Protein AF-A0A7X7V4F7-F1 (afdb_monomer)

Mean predicted aligned error: 5.92 Å

Secondary structure (DSSP, 8-state):
-------EEEEEEE-SSEEEEEEEETTT--EEEEEEEE--TTSTTTHHHHHHHHHHHHHHHTT--GGGEEEEEEEESHHHHHHHHT----EEEEEEE-SHHHHHHHHHHT-PPPEEEETTTTEEE-EEEEEEEGGG-SHHHHHHHHHHHHHHT-SEEEEEETT--

Sequence (165 aa):
MEEQKRLVRMGIDVGGTYTKCVAMDNTTHEIIGKNEVKTTHDAEEGVALGVVQSFENCMKENHIAPEDVVFVAHSTTQATNAFIEGDVARVGIIGVAGGGIEGMLAKKQLKLDDVILDPKEDRRIRIFNEFVHKKNLNDSTIDAVIGSLQNQGAQVIVASMAFGV

Structure (mmCIF, N/CA/C/O backbone):
data_AF-A0A7X7V4F7-F1
#
_entry.id   AF-A0A7X7V4F7-F1
#
loop_
_atom_site.group_PDB
_atom_site.id
_atom_site.type_symbol
_atom_site.label_atom_id
_atom_site.label_alt_id
_atom_site.label_com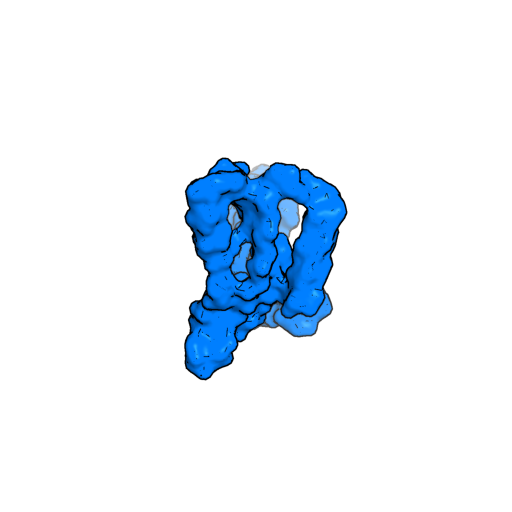p_id
_atom_site.label_asym_id
_atom_site.label_entity_id
_atom_site.label_seq_id
_atom_site.pdbx_PDB_ins_code
_atom_site.Cartn_x
_atom_site.Cartn_y
_atom_site.Cartn_z
_atom_site.occupancy
_atom_site.B_iso_or_equiv
_atom_site.auth_seq_id
_atom_site.auth_comp_id
_atom_site.auth_asym_id
_atom_site.auth_atom_id
_atom_site.pdbx_PDB_model_num
ATOM 1 N N . MET A 1 1 ? -39.848 -1.883 26.260 1.00 45.19 1 MET A N 1
ATOM 2 C CA . MET A 1 1 ? -39.227 -0.882 25.372 1.00 45.19 1 MET A CA 1
ATOM 3 C C . MET A 1 1 ? -38.275 -1.653 24.488 1.00 45.19 1 MET A C 1
ATOM 5 O O . MET A 1 1 ? -37.462 -2.375 25.046 1.00 45.19 1 MET A O 1
ATOM 9 N N . GLU A 1 2 ? -38.440 -1.605 23.166 1.00 51.03 2 GLU A N 1
ATOM 10 C CA . GLU A 1 2 ? -37.410 -2.121 22.258 1.00 51.03 2 GLU A CA 1
ATOM 11 C C . GLU A 1 2 ? -36.147 -1.298 22.485 1.00 51.03 2 GLU A C 1
ATOM 13 O O . GLU A 1 2 ? -36.173 -0.069 22.399 1.00 51.03 2 GLU A O 1
ATOM 18 N N . GLU A 1 3 ? -35.070 -1.973 22.862 1.00 58.44 3 GLU A N 1
ATOM 19 C CA . GLU A 1 3 ? -33.749 -1.374 22.915 1.00 58.44 3 GLU A CA 1
ATOM 20 C C . GLU A 1 3 ? -33.397 -1.002 21.472 1.00 58.44 3 GLU A C 1
ATOM 22 O O . GLU A 1 3 ? -33.310 -1.864 20.597 1.00 58.44 3 GLU A O 1
ATOM 27 N N . GLN A 1 4 ? -33.340 0.299 21.179 1.00 65.56 4 GLN A N 1
ATOM 28 C CA . GLN A 1 4 ? -32.997 0.768 19.843 1.00 65.56 4 GLN A CA 1
ATOM 29 C C . GLN A 1 4 ? -31.613 0.216 19.507 1.00 65.56 4 GLN A C 1
ATOM 31 O O . GLN A 1 4 ? -30.646 0.517 20.207 1.00 65.56 4 GLN A O 1
ATOM 36 N N . LYS A 1 5 ? -31.531 -0.612 18.459 1.00 75.00 5 LYS A N 1
ATOM 37 C CA . LYS A 1 5 ? -30.278 -1.250 18.060 1.00 75.00 5 LYS A CA 1
ATOM 38 C C . LYS A 1 5 ? -29.225 -0.174 17.795 1.00 75.00 5 LYS A C 1
ATOM 40 O O . LYS A 1 5 ? -29.384 0.663 16.903 1.00 75.00 5 LYS A O 1
ATOM 45 N N . ARG A 1 6 ? -28.173 -0.176 18.610 1.00 85.12 6 ARG A N 1
ATOM 46 C CA . ARG A 1 6 ? -27.124 0.837 18.584 1.00 85.12 6 ARG A CA 1
ATOM 47 C C . ARG A 1 6 ? -26.170 0.540 17.437 1.00 85.12 6 ARG A C 1
ATOM 49 O O . ARG A 1 6 ? -25.397 -0.399 17.514 1.00 85.12 6 ARG A O 1
ATOM 56 N N . LEU A 1 7 ? -26.196 1.350 16.383 1.00 97.25 7 LEU A N 1
ATOM 57 C CA . LEU A 1 7 ? -25.256 1.197 15.272 1.00 97.25 7 LEU A CA 1
ATOM 58 C C . LEU A 1 7 ? -23.895 1.809 15.623 1.00 97.25 7 LEU A C 1
ATOM 60 O O . LEU A 1 7 ? -23.821 2.901 16.192 1.00 97.25 7 LEU A O 1
ATOM 64 N N . VAL A 1 8 ? -22.819 1.134 15.228 1.00 98.12 8 VAL A N 1
ATOM 65 C CA . VAL A 1 8 ? -21.442 1.474 15.593 1.00 98.12 8 VAL A CA 1
ATOM 66 C C . VAL A 1 8 ? -20.569 1.613 14.349 1.00 98.12 8 VAL A C 1
ATOM 68 O O . VAL A 1 8 ? -20.637 0.819 13.410 1.00 98.12 8 VAL A O 1
ATOM 71 N N . ARG A 1 9 ? -19.717 2.638 14.345 1.00 98.38 9 ARG A N 1
ATOM 72 C CA . ARG A 1 9 ? -18.621 2.811 13.388 1.00 98.38 9 ARG A CA 1
ATOM 73 C C . ARG A 1 9 ? -17.310 2.492 14.081 1.00 98.38 9 ARG A C 1
ATOM 75 O O . ARG A 1 9 ? -17.071 2.990 15.178 1.00 98.38 9 ARG A O 1
ATOM 82 N N . MET A 1 10 ? -16.446 1.720 13.441 1.00 98.31 10 MET A N 1
ATOM 83 C CA . MET A 1 10 ? -15.149 1.361 14.004 1.00 98.31 10 MET A CA 1
ATOM 84 C C . MET A 1 10 ? -14.021 1.926 13.147 1.00 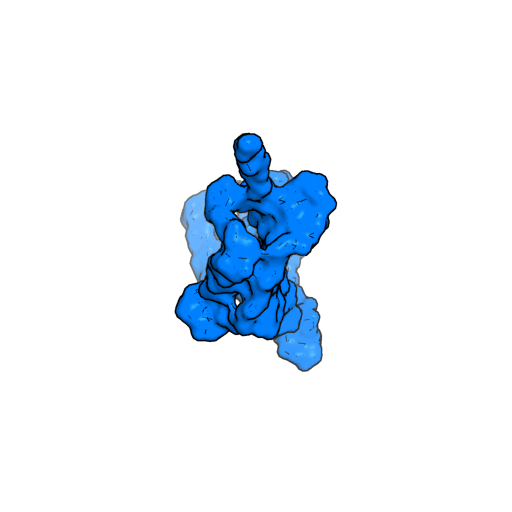98.31 10 MET A C 1
ATOM 86 O O . MET A 1 10 ? -14.004 1.764 11.932 1.00 98.31 10 MET A O 1
ATOM 90 N N . GLY A 1 11 ? -13.095 2.636 13.779 1.00 98.31 11 GLY A N 1
ATOM 91 C CA . GLY A 1 11 ? -11.852 3.098 13.174 1.00 98.31 11 GLY A CA 1
ATOM 92 C C . GLY A 1 11 ? -10.697 2.230 13.649 1.00 98.31 11 GLY A C 1
ATOM 93 O O . GLY A 1 11 ? -10.603 1.944 14.840 1.00 98.31 11 GLY A O 1
ATOM 94 N N . ILE A 1 12 ? -9.823 1.822 12.738 1.00 98.19 12 ILE A N 1
ATOM 95 C CA . ILE A 1 12 ? -8.607 1.069 13.033 1.00 98.19 12 ILE A CA 1
ATOM 96 C C . ILE A 1 12 ? -7.422 1.856 12.493 1.00 98.19 12 ILE A C 1
ATOM 98 O O . ILE A 1 12 ? -7.446 2.260 11.335 1.00 98.19 12 ILE A O 1
ATOM 102 N N . ASP A 1 13 ? -6.397 2.046 13.316 1.00 97.62 13 ASP A N 1
ATOM 103 C CA . ASP A 1 13 ? -5.160 2.724 12.940 1.00 97.62 13 ASP A CA 1
ATOM 104 C C . ASP A 1 13 ? -3.944 1.850 13.248 1.00 97.62 13 ASP A C 1
ATOM 106 O O . ASP A 1 13 ? -3.618 1.593 14.412 1.00 97.62 13 ASP A O 1
ATOM 110 N N . VAL A 1 14 ? -3.271 1.392 12.195 1.00 97.00 14 VAL A N 1
ATOM 111 C CA . VAL A 1 14 ? -2.044 0.597 12.280 1.00 97.00 14 VAL A CA 1
ATOM 112 C C . VAL A 1 14 ? -0.840 1.532 12.237 1.00 97.00 14 VAL A C 1
ATOM 114 O O . VAL A 1 14 ? -0.433 1.992 11.167 1.00 97.00 14 VAL A O 1
ATOM 117 N N . GLY A 1 15 ? -0.244 1.780 13.402 1.00 92.75 15 GLY A N 1
ATOM 118 C CA . GLY A 1 15 ? 1.018 2.507 13.522 1.00 92.75 15 GLY A CA 1
ATOM 119 C C . GLY A 1 15 ? 2.236 1.586 13.626 1.00 92.75 15 GLY A C 1
ATOM 120 O O . GLY A 1 15 ? 2.125 0.361 13.625 1.00 92.75 15 GLY A O 1
ATOM 121 N N . GLY A 1 16 ? 3.419 2.182 13.801 1.00 89.38 16 GLY A N 1
ATOM 122 C CA . GLY A 1 16 ? 4.670 1.433 13.979 1.00 89.38 16 GLY A CA 1
ATOM 123 C C . GLY A 1 16 ? 4.731 0.611 15.274 1.00 89.38 16 GLY A C 1
ATOM 124 O O . GLY A 1 16 ? 5.233 -0.503 15.262 1.00 89.38 16 GLY A O 1
ATOM 125 N N . THR A 1 17 ? 4.206 1.117 16.392 1.00 92.38 17 THR A N 1
ATOM 126 C CA . THR A 1 17 ? 4.294 0.413 17.691 1.00 92.38 17 THR A CA 1
ATOM 127 C C . THR A 1 17 ? 2.996 -0.270 18.099 1.00 92.38 17 THR A C 1
ATOM 129 O O . THR A 1 17 ? 3.027 -1.354 18.681 1.00 92.38 17 THR A O 1
ATOM 132 N N . TYR A 1 18 ? 1.866 0.385 17.839 1.00 96.62 18 TYR A N 1
ATOM 133 C CA . TYR A 1 18 ? 0.552 -0.073 18.271 1.00 96.62 18 TYR A CA 1
ATOM 134 C C . TYR A 1 18 ? -0.458 0.027 17.140 1.00 96.62 18 TYR A C 1
ATOM 136 O O . TYR A 1 18 ? -0.506 1.040 16.434 1.00 96.62 18 TYR A O 1
ATOM 144 N N . THR A 1 19 ? -1.302 -0.994 17.057 1.00 97.75 19 THR A N 1
ATOM 145 C CA . THR A 1 19 ? -2.532 -0.995 16.275 1.00 97.75 19 THR A CA 1
ATOM 146 C C . THR A 1 19 ? -3.685 -0.676 17.208 1.00 97.75 19 THR A C 1
ATOM 148 O O . THR A 1 19 ? -3.845 -1.318 18.247 1.00 97.75 19 THR A O 1
ATOM 151 N N . LYS A 1 20 ? -4.451 0.357 16.872 1.00 98.19 20 LYS A N 1
ATOM 152 C CA . LYS A 1 20 ? -5.524 0.884 17.715 1.00 98.19 20 LYS A CA 1
ATOM 153 C C . LYS A 1 20 ? -6.857 0.658 17.040 1.00 98.19 20 LYS A C 1
ATOM 155 O O . LYS A 1 20 ? -6.962 0.828 15.831 1.00 98.19 20 LYS A O 1
ATOM 160 N N . CYS A 1 21 ? -7.876 0.373 17.834 1.00 98.50 21 CYS A N 1
ATOM 161 C CA . CYS A 1 21 ? -9.258 0.356 17.401 1.00 98.50 21 CYS A CA 1
ATOM 162 C C . CYS A 1 21 ? -10.081 1.321 18.259 1.00 98.50 21 CYS A C 1
ATOM 164 O O . CYS A 1 21 ? -9.922 1.376 19.477 1.00 98.50 21 CYS A O 1
ATOM 166 N N . VAL A 1 22 ? -10.962 2.090 17.626 1.00 98.44 22 VAL A N 1
ATOM 167 C CA . VAL A 1 22 ? -11.887 3.018 18.280 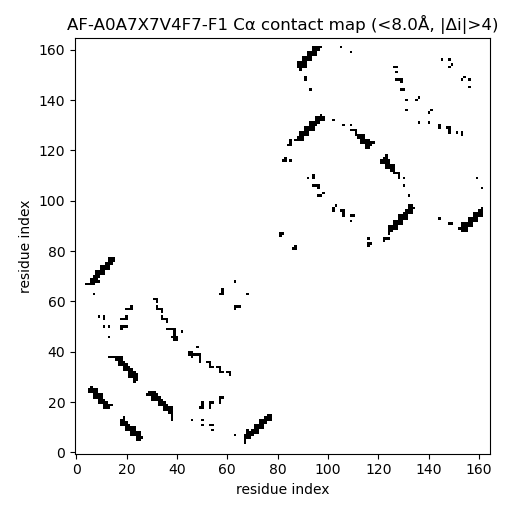1.00 98.44 22 VAL A CA 1
ATOM 168 C C . VAL A 1 22 ? -13.291 2.740 17.763 1.00 98.44 22 VAL A C 1
ATOM 170 O O . VAL A 1 22 ? -13.530 2.805 16.561 1.00 98.44 22 VAL A O 1
ATOM 173 N N . ALA A 1 23 ? -14.222 2.459 18.668 1.00 98.31 23 ALA A N 1
ATOM 174 C CA . ALA A 1 23 ? -15.640 2.336 18.370 1.00 98.31 23 ALA A CA 1
ATOM 175 C C . ALA A 1 23 ? -16.355 3.655 18.673 1.00 98.31 23 ALA A C 1
ATOM 177 O O . ALA A 1 23 ? -16.145 4.267 19.724 1.00 98.31 23 ALA A O 1
ATOM 178 N N . MET A 1 24 ? -17.215 4.082 17.757 1.00 98.12 24 MET A N 1
ATOM 179 C CA . MET A 1 24 ? -17.960 5.329 17.833 1.00 98.12 24 MET A CA 1
ATOM 180 C C . MET A 1 24 ? -19.440 5.069 17.559 1.00 98.12 24 MET A C 1
ATOM 182 O O . MET A 1 24 ? -19.787 4.351 16.619 1.00 98.12 24 MET A O 1
ATOM 186 N N . ASP A 1 25 ? -20.313 5.673 18.357 1.00 97.31 25 ASP A N 1
ATOM 187 C CA . ASP A 1 25 ? -21.752 5.652 18.112 1.00 97.31 25 ASP A CA 1
ATOM 188 C C . ASP A 1 25 ? -22.068 6.308 16.760 1.00 97.31 25 ASP A C 1
ATOM 190 O O . ASP A 1 25 ? -21.592 7.407 16.453 1.00 97.31 25 ASP A O 1
ATOM 194 N N . ASN A 1 26 ? -22.863 5.642 15.925 1.00 96.69 26 ASN A N 1
ATOM 195 C CA . ASN A 1 26 ? -23.182 6.157 14.597 1.00 96.69 26 ASN A CA 1
ATOM 196 C C . ASN A 1 26 ? -24.044 7.432 14.635 1.00 96.69 26 ASN A C 1
ATOM 198 O O . ASN A 1 26 ? -23.955 8.230 13.703 1.00 96.69 26 ASN A O 1
ATOM 202 N N . THR A 1 27 ? -24.869 7.608 15.669 1.00 95.31 27 THR A N 1
ATOM 203 C CA . THR A 1 27 ? -25.825 8.716 15.791 1.00 95.31 27 THR A CA 1
ATOM 204 C C . THR A 1 27 ? -25.241 9.874 16.589 1.00 95.31 27 THR A C 1
ATOM 206 O O . THR A 1 27 ? -25.345 11.019 16.159 1.00 95.31 27 THR A O 1
ATOM 209 N N . THR A 1 28 ? -24.637 9.599 17.749 1.00 95.94 28 THR A N 1
ATOM 210 C CA . THR A 1 28 ? -24.128 10.660 18.638 1.00 95.94 28 THR A CA 1
ATOM 211 C C . THR A 1 28 ? -22.693 11.071 18.324 1.00 95.94 28 THR A C 1
ATOM 213 O O . THR A 1 28 ? -22.262 12.137 18.755 1.00 95.94 28 THR A O 1
ATOM 216 N N . HIS A 1 29 ? -21.952 10.244 17.577 1.00 95.38 29 HIS A N 1
ATOM 217 C CA . HIS A 1 29 ? -20.514 10.397 17.329 1.00 95.38 29 HIS A CA 1
ATOM 218 C C . HIS A 1 29 ? -19.645 10.365 18.597 1.00 95.38 29 HIS A C 1
ATOM 220 O O . HIS A 1 29 ? -18.471 10.738 18.564 1.00 95.38 29 HIS A O 1
ATOM 226 N N . GLU A 1 30 ? -20.187 9.886 19.716 1.00 97.62 30 GLU A N 1
ATOM 227 C CA . GLU A 1 30 ? -19.407 9.665 20.928 1.00 97.62 30 GLU A CA 1
ATOM 228 C C . GLU A 1 30 ? -18.517 8.431 20.776 1.00 97.62 30 GLU A C 1
ATOM 230 O O . GLU A 1 30 ? -18.907 7.432 20.168 1.00 97.62 30 GLU A O 1
ATOM 235 N N . ILE A 1 31 ? -17.317 8.485 21.354 1.00 97.94 31 ILE A N 1
ATOM 236 C CA . ILE A 1 31 ? -16.442 7.316 21.444 1.00 97.94 31 ILE A CA 1
ATOM 237 C C . ILE A 1 31 ? -16.956 6.412 22.560 1.00 97.94 31 ILE A C 1
ATOM 239 O O . ILE A 1 31 ? -17.059 6.834 23.709 1.00 97.94 31 ILE A O 1
ATOM 243 N N . ILE A 1 32 ? -17.234 5.161 22.212 1.00 97.38 32 ILE A N 1
ATOM 244 C CA . ILE A 1 32 ? -17.910 4.189 23.083 1.00 97.38 32 ILE A CA 1
ATOM 245 C C . ILE A 1 32 ? -17.040 2.979 23.398 1.00 97.38 32 ILE A C 1
ATOM 247 O O . ILE A 1 32 ? -17.407 2.161 24.232 1.00 97.38 32 ILE A O 1
ATOM 251 N N . GLY A 1 33 ? -15.893 2.870 22.731 1.00 97.44 33 GLY A N 1
ATOM 252 C CA . GLY A 1 33 ? -14.924 1.819 22.966 1.00 97.44 33 GLY A CA 1
ATOM 253 C C . GLY A 1 33 ? -13.577 2.170 22.368 1.00 97.44 33 GLY A C 1
ATOM 254 O O . GLY A 1 33 ? -13.483 2.899 21.376 1.00 97.44 33 GLY A O 1
ATOM 255 N N . LYS A 1 34 ? -12.521 1.673 22.999 1.00 98.06 34 LYS A N 1
ATOM 256 C CA . LYS A 1 34 ? -11.152 1.753 22.500 1.00 98.06 34 LYS A CA 1
ATOM 257 C C . LYS A 1 34 ? -10.439 0.467 22.861 1.00 98.06 34 LYS A C 1
ATOM 259 O O . LYS A 1 34 ? -10.667 -0.073 23.937 1.00 98.06 34 LYS A O 1
ATOM 264 N N . ASN A 1 35 ? -9.539 0.040 21.997 1.00 98.50 35 ASN A N 1
ATOM 265 C CA . ASN A 1 35 ? -8.581 -1.003 22.304 1.00 98.50 35 ASN A CA 1
ATOM 266 C C . ASN A 1 35 ? -7.265 -0.706 21.584 1.00 98.50 35 ASN A C 1
ATOM 268 O O . ASN A 1 35 ? -7.247 -0.028 20.553 1.00 98.50 35 ASN A O 1
ATOM 272 N N . GLU A 1 36 ? -6.163 -1.211 22.119 1.00 98.00 36 GLU A N 1
ATOM 273 C CA . GLU A 1 36 ? -4.882 -1.198 21.432 1.00 98.00 36 GLU A CA 1
ATOM 274 C C . GLU A 1 36 ? -4.107 -2.483 21.695 1.00 98.00 36 GLU A C 1
ATOM 276 O O . GLU A 1 36 ? -4.136 -3.049 22.788 1.00 98.00 36 GLU A O 1
ATOM 281 N N . VAL A 1 37 ? -3.375 -2.919 20.677 1.00 98.06 37 VAL A N 1
ATOM 282 C CA . VAL A 1 37 ? -2.454 -4.053 20.741 1.00 98.06 37 VAL A CA 1
ATOM 283 C C . VAL A 1 37 ? -1.121 -3.645 20.129 1.00 98.06 37 VAL A C 1
ATOM 285 O O . VAL A 1 37 ? -1.041 -2.681 19.361 1.00 98.06 37 VAL A O 1
ATOM 288 N N . LYS A 1 38 ? -0.045 -4.359 20.464 1.00 97.62 38 LYS A N 1
ATOM 289 C CA . LYS A 1 38 ? 1.247 -4.170 19.790 1.00 97.62 38 LYS A CA 1
ATOM 290 C C . LYS A 1 38 ? 1.096 -4.466 18.298 1.00 97.62 38 LYS A C 1
ATOM 292 O O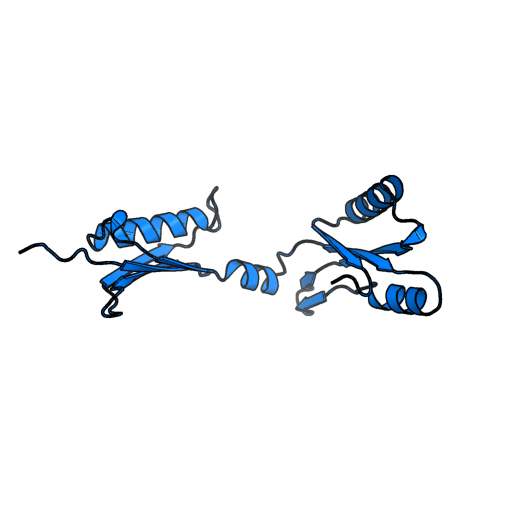 . LYS A 1 38 ? 0.442 -5.439 17.936 1.00 97.62 38 LYS A O 1
ATOM 297 N N . THR A 1 39 ? 1.693 -3.641 17.439 1.00 95.81 39 THR A N 1
ATOM 298 C CA . THR A 1 39 ? 1.697 -3.910 15.995 1.00 95.81 39 THR A CA 1
ATOM 299 C C . THR A 1 39 ? 2.497 -5.179 15.712 1.00 95.81 39 THR A C 1
ATOM 301 O O . THR A 1 39 ? 3.611 -5.341 16.205 1.00 95.81 39 THR A O 1
ATOM 304 N N . THR A 1 40 ? 1.924 -6.073 14.914 1.00 95.75 40 THR A N 1
ATOM 305 C CA . THR A 1 40 ? 2.406 -7.441 14.698 1.00 95.75 40 THR A CA 1
ATOM 306 C C . THR A 1 40 ? 3.252 -7.563 13.428 1.00 95.75 40 THR A C 1
ATOM 308 O O . THR A 1 40 ? 2.971 -8.407 12.586 1.00 95.75 40 THR A O 1
ATOM 311 N N . HIS A 1 41 ? 4.268 -6.708 13.250 1.00 89.31 41 HIS A N 1
ATOM 312 C CA . HIS A 1 41 ? 5.092 -6.704 12.021 1.00 89.31 41 HIS A CA 1
ATOM 313 C C . HIS A 1 41 ? 5.731 -8.064 11.724 1.00 89.31 41 HIS A C 1
ATOM 315 O O . HIS A 1 41 ? 5.765 -8.475 10.571 1.00 89.31 41 HIS A O 1
ATOM 321 N N . ASP A 1 42 ? 6.168 -8.769 12.769 1.00 90.56 42 ASP A N 1
ATOM 322 C CA . ASP A 1 42 ? 6.907 -10.033 12.658 1.00 90.56 42 ASP A CA 1
ATOM 323 C C . ASP A 1 42 ? 6.013 -11.284 12.748 1.00 90.56 42 ASP A C 1
ATOM 325 O O . ASP A 1 42 ? 6.519 -12.404 12.830 1.00 90.56 42 ASP A O 1
ATOM 329 N N . ALA A 1 43 ? 4.685 -11.117 12.797 1.00 93.81 43 ALA A N 1
ATOM 330 C CA . ALA A 1 43 ? 3.762 -12.250 12.765 1.00 93.81 43 ALA A CA 1
ATOM 331 C C . ALA A 1 43 ? 3.702 -12.863 11.358 1.00 93.81 43 ALA A C 1
ATOM 333 O O . ALA A 1 43 ? 3.929 -12.173 10.366 1.00 93.81 43 ALA A O 1
ATOM 334 N N . GLU A 1 44 ? 3.336 -14.142 11.263 1.00 95.44 44 GLU A N 1
ATOM 335 C CA . GLU A 1 44 ? 3.166 -14.829 9.974 1.00 95.44 44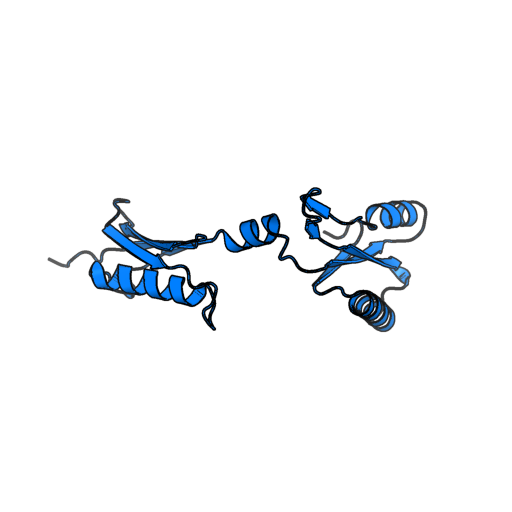 GLU A CA 1
ATOM 336 C C . GLU A 1 44 ? 2.118 -14.123 9.097 1.00 95.44 44 GLU A C 1
ATOM 338 O O . GLU A 1 44 ? 2.301 -13.953 7.893 1.00 95.44 44 GLU A O 1
ATOM 343 N N . GLU A 1 45 ? 1.052 -13.626 9.718 1.00 93.56 45 GLU A N 1
ATOM 344 C CA . GLU A 1 45 ? -0.023 -12.867 9.082 1.00 93.56 45 GLU A CA 1
ATOM 345 C C . GLU A 1 45 ? 0.292 -11.362 8.954 1.00 93.56 45 GLU A C 1
ATOM 347 O O . GLU A 1 45 ? -0.533 -10.575 8.475 1.00 93.56 45 GLU A O 1
ATOM 352 N N . GLY A 1 46 ? 1.471 -10.934 9.413 1.00 93.06 46 GLY A N 1
ATOM 353 C CA . GLY A 1 46 ? 1.888 -9.539 9.491 1.00 93.06 46 GLY A CA 1
ATOM 354 C C . GLY A 1 46 ? 0.948 -8.681 10.341 1.00 93.06 46 GLY A C 1
ATOM 355 O O . GLY A 1 46 ? 0.338 -9.128 11.318 1.00 93.06 46 GLY A O 1
ATOM 356 N N . VAL A 1 47 ? 0.787 -7.411 9.958 1.00 95.00 47 VAL A N 1
ATOM 357 C CA . VAL A 1 47 ? -0.047 -6.450 10.704 1.00 95.00 47 VAL A CA 1
ATOM 358 C C . VAL A 1 47 ? -1.534 -6.815 10.764 1.00 95.00 47 VAL A C 1
ATOM 360 O O . VAL A 1 47 ? -2.258 -6.267 11.596 1.00 95.00 47 VAL A O 1
ATOM 363 N N . ALA A 1 48 ? -2.001 -7.740 9.919 1.00 95.62 48 ALA A N 1
ATOM 364 C CA . ALA A 1 48 ? -3.393 -8.177 9.910 1.00 95.62 48 ALA A CA 1
ATOM 365 C C . ALA A 1 48 ? -3.799 -8.829 11.241 1.00 95.62 48 ALA A C 1
ATOM 367 O O . ALA A 1 48 ? -4.925 -8.622 11.696 1.00 95.62 48 ALA A O 1
ATOM 368 N N . LEU A 1 49 ? -2.876 -9.537 11.904 1.00 97.12 49 LEU A N 1
ATOM 369 C CA . LEU A 1 49 ? -3.131 -10.134 13.215 1.00 97.12 49 LEU A CA 1
ATOM 370 C C . LEU A 1 49 ? -3.506 -9.063 14.251 1.00 97.12 49 LEU A C 1
ATOM 372 O O . LEU A 1 49 ? -4.543 -9.170 14.904 1.00 97.12 49 LEU A O 1
ATOM 376 N N . GLY A 1 50 ? -2.713 -7.993 14.360 1.00 97.12 50 GLY A N 1
ATOM 377 C CA . GLY A 1 50 ? -2.990 -6.882 15.273 1.00 97.12 50 GLY A CA 1
ATOM 378 C C . GLY A 1 50 ? -4.277 -6.119 14.931 1.00 97.12 50 GLY A C 1
ATOM 379 O O . GLY A 1 50 ? -5.005 -5.695 15.831 1.00 97.12 50 GLY A O 1
ATOM 380 N N . VAL A 1 51 ? -4.605 -5.987 13.641 1.00 97.44 51 VAL A N 1
ATOM 381 C CA . VAL A 1 51 ? -5.880 -5.401 13.187 1.00 97.44 51 VAL A CA 1
ATOM 382 C C . VAL A 1 51 ? -7.059 -6.207 13.726 1.00 97.44 51 VAL A C 1
ATOM 384 O O . VAL A 1 51 ? -7.914 -5.635 14.404 1.00 97.44 51 VAL A O 1
ATOM 387 N N . VAL A 1 52 ? -7.073 -7.523 13.491 1.00 97.12 52 VAL A N 1
ATOM 388 C CA . VAL A 1 52 ? -8.152 -8.415 13.947 1.00 97.12 52 VAL A CA 1
ATOM 389 C C . VAL A 1 52 ? -8.250 -8.409 15.471 1.00 97.12 52 VAL A C 1
ATOM 391 O O . VAL A 1 52 ? -9.328 -8.172 16.009 1.00 97.12 52 VAL A O 1
ATOM 394 N N . GLN A 1 53 ? -7.123 -8.561 16.172 1.00 98.19 53 GLN A N 1
ATOM 395 C CA . GLN A 1 53 ? -7.095 -8.571 17.636 1.00 98.19 53 GLN A CA 1
ATOM 396 C C . GLN A 1 53 ? -7.634 -7.270 18.238 1.00 98.19 53 GLN A C 1
ATOM 398 O O . GLN A 1 53 ? -8.480 -7.314 19.129 1.00 98.19 53 GLN A O 1
ATOM 403 N N . SER A 1 54 ? -7.181 -6.107 17.754 1.00 98.19 54 SER A N 1
ATOM 404 C CA . SER A 1 54 ? -7.659 -4.819 18.277 1.00 98.19 54 SER A CA 1
ATOM 405 C C . SER A 1 54 ? -9.157 -4.621 18.040 1.00 98.19 54 SER A C 1
ATOM 407 O O . SER A 1 54 ? -9.855 -4.082 18.899 1.00 98.19 54 SER A O 1
ATOM 409 N N . PHE A 1 55 ? -9.664 -5.090 16.899 1.00 98.06 55 PHE A N 1
ATOM 410 C CA . PHE A 1 55 ? -11.071 -5.007 16.537 1.00 98.06 55 PHE A CA 1
ATOM 411 C C . PHE A 1 55 ? -11.942 -5.916 17.415 1.00 98.06 55 PHE A C 1
ATOM 413 O O . PHE A 1 55 ? -12.900 -5.445 18.030 1.00 98.06 55 PHE A O 1
ATOM 420 N N . GLU A 1 56 ? -11.579 -7.195 17.538 1.00 98.06 56 GLU A N 1
ATOM 421 C CA . GLU A 1 56 ? -12.297 -8.175 18.361 1.00 98.06 56 GLU A CA 1
ATOM 422 C C . GLU A 1 56 ? -12.284 -7.800 19.846 1.00 98.06 56 GLU A C 1
ATOM 424 O O . GLU A 1 56 ? -13.327 -7.845 20.504 1.00 98.06 56 GLU A O 1
ATOM 429 N N . ASN A 1 57 ? -11.133 -7.370 20.369 1.00 98.44 57 ASN A N 1
ATOM 430 C CA . ASN A 1 57 ? -11.020 -6.927 21.756 1.00 98.44 57 ASN A CA 1
ATOM 431 C C . ASN A 1 57 ? -11.866 -5.674 22.007 1.00 98.44 57 ASN A C 1
ATOM 433 O O . ASN A 1 57 ? -12.591 -5.626 22.998 1.00 98.44 57 ASN A O 1
ATOM 437 N N . CYS A 1 58 ? -11.850 -4.696 21.091 1.00 98.25 58 CYS A N 1
ATOM 438 C CA . CYS A 1 58 ? -12.687 -3.500 21.204 1.00 98.25 58 CYS A CA 1
ATOM 439 C C . CYS A 1 58 ? -14.178 -3.858 21.255 1.00 98.25 58 CYS A C 1
ATOM 441 O O . CYS A 1 58 ? -14.899 -3.326 22.097 1.00 98.25 58 CYS A O 1
ATOM 443 N N . MET A 1 59 ? -14.644 -4.792 20.420 1.00 97.62 59 MET A N 1
ATOM 444 C CA . MET A 1 59 ? -16.037 -5.247 20.484 1.00 97.62 59 MET A CA 1
ATOM 445 C C . MET A 1 59 ? -16.349 -5.950 21.808 1.00 97.62 59 MET A C 1
ATOM 447 O O . MET A 1 59 ? -17.319 -5.605 22.484 1.00 97.62 59 MET A O 1
ATOM 451 N N . LYS A 1 60 ? -15.502 -6.904 22.210 1.00 97.88 60 LYS A N 1
ATOM 452 C CA . LYS A 1 60 ? -15.707 -7.732 23.403 1.00 97.88 60 LYS A CA 1
ATOM 453 C C . LYS A 1 60 ? -15.691 -6.922 24.699 1.00 97.88 60 LYS A C 1
ATOM 455 O O . LYS A 1 60 ? -16.552 -7.119 25.549 1.00 97.88 60 LYS A O 1
ATOM 460 N N . GLU A 1 61 ? -14.726 -6.020 24.857 1.00 97.69 61 GLU A N 1
ATOM 461 C CA . GLU A 1 61 ? -14.555 -5.202 26.066 1.00 97.69 61 GLU A CA 1
ATOM 462 C C . GLU A 1 61 ? -15.670 -4.161 26.228 1.00 97.69 61 GLU A C 1
ATOM 464 O O . GLU A 1 61 ? -15.986 -3.764 27.349 1.00 97.69 61 GLU A O 1
ATOM 469 N N . ASN A 1 62 ? -16.298 -3.749 25.121 1.00 96.31 62 ASN A N 1
ATOM 470 C CA . ASN A 1 62 ? -17.317 -2.698 25.100 1.00 96.31 62 ASN A CA 1
ATOM 471 C C . ASN A 1 62 ? -18.729 -3.225 24.785 1.00 96.31 62 ASN A C 1
ATOM 473 O O . ASN A 1 62 ? -19.637 -2.425 24.573 1.00 96.31 62 ASN A O 1
ATOM 477 N N . HIS A 1 63 ? -18.927 -4.549 24.807 1.00 95.75 63 HIS A N 1
ATOM 478 C CA . HIS A 1 63 ? -20.219 -5.219 24.592 1.00 95.75 63 HIS A CA 1
ATOM 479 C C . HIS A 1 63 ? -20.908 -4.825 23.274 1.00 95.75 63 HIS A C 1
ATOM 481 O O . HIS A 1 63 ? -22.123 -4.649 23.227 1.00 95.75 63 HIS A O 1
ATOM 487 N N . ILE A 1 64 ? -20.126 -4.671 22.204 1.00 96.19 64 ILE A N 1
ATOM 488 C CA . ILE A 1 64 ? -20.628 -4.367 20.859 1.00 96.19 64 ILE A CA 1
ATOM 489 C C . ILE A 1 64 ? -20.831 -5.691 20.126 1.00 96.19 64 ILE A C 1
ATOM 491 O O . ILE A 1 64 ? -19.887 -6.478 20.011 1.00 96.19 64 ILE A O 1
ATOM 495 N N . ALA A 1 65 ? -22.040 -5.949 19.627 1.00 96.25 65 ALA A N 1
ATOM 496 C CA . ALA A 1 65 ? -22.291 -7.141 18.829 1.00 96.25 65 ALA A CA 1
ATOM 497 C C . ALA A 1 65 ? -21.771 -6.938 17.390 1.00 96.25 65 ALA A C 1
ATOM 499 O O . ALA A 1 65 ? -21.827 -5.820 16.870 1.00 96.25 65 ALA A O 1
ATOM 500 N N . PRO A 1 66 ? -21.285 -7.983 16.695 1.00 96.00 66 PRO A N 1
ATOM 501 C CA . PRO A 1 66 ? -20.830 -7.852 15.309 1.00 96.00 66 PRO A CA 1
ATOM 502 C C . PRO A 1 66 ? -21.882 -7.233 14.378 1.00 96.00 66 PRO A C 1
ATOM 504 O O . PRO A 1 66 ? -21.554 -6.428 13.510 1.00 96.00 66 PRO A O 1
ATOM 507 N N . GLU A 1 67 ? -23.160 -7.557 14.584 1.00 96.31 67 GLU A N 1
ATOM 508 C CA . GLU A 1 67 ? -24.286 -7.024 13.818 1.00 96.31 67 GLU A CA 1
ATOM 509 C C . GLU A 1 67 ? -24.608 -5.544 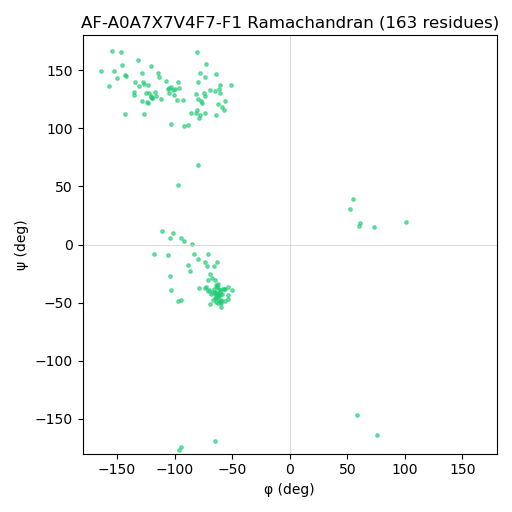14.087 1.00 96.31 67 GLU A C 1
ATOM 511 O O . GLU A 1 67 ? -25.476 -4.990 13.402 1.00 96.31 67 GLU A O 1
ATOM 516 N N . ASP A 1 68 ? -23.970 -4.918 15.077 1.00 96.50 68 ASP A N 1
ATOM 517 C CA . ASP A 1 68 ? -24.075 -3.485 15.368 1.00 96.50 68 ASP A CA 1
ATOM 518 C C . ASP A 1 68 ? -23.074 -2.664 14.545 1.00 96.50 68 ASP A C 1
ATOM 520 O O . ASP A 1 68 ? -23.288 -1.471 14.310 1.00 96.50 68 ASP A O 1
ATOM 524 N N . VAL A 1 69 ? -21.987 -3.284 14.074 1.00 97.31 69 VAL A N 1
ATOM 525 C CA . VAL A 1 69 ? -20.937 -2.606 13.309 1.00 97.31 69 VAL A CA 1
ATOM 526 C C . VAL A 1 69 ? -21.390 -2.402 11.866 1.00 97.31 69 VAL A C 1
ATOM 528 O O . VAL A 1 69 ? -21.497 -3.340 11.082 1.00 97.31 69 VAL A O 1
ATOM 531 N N . VAL A 1 70 ? -21.622 -1.146 11.489 1.00 97.62 70 VAL A N 1
ATOM 532 C CA . VAL A 1 70 ? -22.127 -0.776 10.152 1.00 97.62 70 VAL A CA 1
ATOM 533 C C . VAL A 1 70 ? -21.072 -0.150 9.250 1.00 97.62 70 VAL A C 1
ATOM 535 O O . VAL A 1 70 ? -21.319 0.081 8.067 1.00 97.62 70 VAL A O 1
ATOM 538 N N . PHE A 1 71 ? -19.901 0.168 9.799 1.00 97.62 71 PHE A N 1
ATOM 539 C CA . PHE A 1 71 ? -18.819 0.806 9.064 1.00 97.62 71 PHE A CA 1
ATOM 540 C C . PHE A 1 71 ? -17.474 0.532 9.728 1.00 97.62 71 PHE A C 1
ATOM 542 O O . PHE A 1 71 ? -17.344 0.683 10.944 1.00 97.62 71 PHE A O 1
ATOM 549 N N . VAL A 1 72 ? -16.470 0.214 8.911 1.00 97.50 72 VAL A N 1
ATOM 550 C CA . VAL A 1 72 ? -15.075 0.102 9.337 1.00 97.50 72 VAL A CA 1
ATOM 551 C C . VAL A 1 72 ? -14.224 1.042 8.489 1.00 97.50 72 VAL A C 1
ATOM 553 O O . VAL A 1 72 ? -14.194 0.922 7.266 1.00 97.50 72 VAL A O 1
ATOM 556 N N . ALA A 1 73 ? -13.525 1.971 9.138 1.00 97.50 73 ALA A N 1
ATOM 557 C CA . ALA A 1 73 ? -12.437 2.731 8.534 1.00 97.50 73 ALA A CA 1
ATOM 558 C C . ALA A 1 73 ? -11.107 2.143 8.992 1.00 97.50 73 ALA A C 1
ATOM 560 O O . ALA A 1 73 ? -10.906 1.922 10.182 1.00 97.50 73 ALA A O 1
ATOM 561 N N . HIS A 1 74 ? -10.191 1.935 8.056 1.00 95.50 74 HIS A N 1
ATOM 562 C CA . HIS A 1 74 ? -8.853 1.436 8.339 1.00 95.50 74 HIS A CA 1
ATOM 563 C C . HIS A 1 74 ? -7.815 2.415 7.787 1.00 95.50 74 HIS A C 1
ATOM 565 O O . HIS A 1 74 ? -7.820 2.725 6.595 1.00 95.50 74 HIS A O 1
ATOM 571 N N . SER A 1 75 ? -6.938 2.900 8.661 1.00 95.62 75 SER A N 1
ATOM 572 C CA . SER A 1 75 ? -5.742 3.666 8.333 1.00 95.62 75 SER A CA 1
ATOM 573 C C . SER A 1 75 ? -4.498 2.876 8.715 1.00 95.62 75 SER A C 1
ATOM 575 O O . SER A 1 75 ? -4.484 2.107 9.675 1.00 95.62 75 SER A O 1
ATOM 577 N N . THR A 1 76 ? -3.432 3.055 7.945 1.00 94.12 76 THR A N 1
ATOM 578 C CA . THR A 1 76 ? -2.157 2.394 8.203 1.00 94.12 76 THR A CA 1
ATOM 579 C C . THR A 1 76 ? -0.998 3.251 7.720 1.00 94.12 76 THR A C 1
ATOM 581 O O . THR A 1 76 ? -1.090 3.904 6.680 1.00 94.12 76 THR A O 1
ATOM 584 N N . THR A 1 77 ? 0.108 3.236 8.463 1.00 91.50 77 THR A N 1
ATOM 585 C CA . THR A 1 77 ? 1.353 3.916 8.076 1.00 91.50 77 THR A CA 1
ATOM 586 C C . THR A 1 77 ? 2.310 3.021 7.288 1.00 91.50 77 THR A C 1
ATOM 588 O O . THR A 1 77 ? 3.406 3.469 6.969 1.00 91.50 77 THR A O 1
ATOM 591 N N . GLN A 1 78 ? 1.935 1.775 6.969 1.00 89.25 78 GLN A N 1
ATOM 592 C CA . GLN A 1 78 ? 2.835 0.782 6.360 1.00 89.25 78 GLN A CA 1
ATOM 593 C C . GLN A 1 78 ? 3.466 1.272 5.051 1.00 89.25 78 GLN A C 1
ATOM 595 O O . GLN A 1 78 ? 4.683 1.251 4.914 1.00 89.25 78 GLN A O 1
ATOM 600 N N . ALA A 1 79 ? 2.660 1.808 4.128 1.00 89.38 79 ALA A N 1
ATOM 601 C CA . ALA A 1 79 ? 3.165 2.318 2.852 1.00 89.38 79 ALA A CA 1
ATOM 602 C C . ALA A 1 79 ? 4.115 3.514 3.031 1.00 89.38 79 ALA A C 1
ATOM 604 O O . ALA A 1 79 ? 5.157 3.589 2.383 1.00 89.38 79 ALA A O 1
ATOM 605 N N . THR A 1 80 ? 3.774 4.442 3.928 1.00 90.25 80 THR A N 1
ATOM 606 C CA . THR A 1 80 ? 4.606 5.619 4.203 1.00 90.25 80 THR A CA 1
ATOM 607 C C . THR A 1 80 ? 5.926 5.226 4.865 1.00 90.25 80 THR A C 1
ATOM 609 O O . THR A 1 80 ? 6.967 5.759 4.493 1.00 90.25 80 THR A O 1
ATOM 612 N N . ASN A 1 81 ? 5.906 4.278 5.805 1.00 87.88 81 ASN A N 1
ATOM 613 C CA . ASN A 1 81 ? 7.116 3.789 6.467 1.00 87.88 81 ASN A CA 1
ATOM 614 C C . ASN A 1 81 ? 8.015 3.042 5.484 1.00 87.88 81 ASN A C 1
ATOM 616 O O . ASN A 1 81 ? 9.185 3.386 5.384 1.00 87.88 81 ASN A O 1
ATOM 620 N N . ALA A 1 82 ? 7.454 2.129 4.687 1.00 89.38 82 ALA A N 1
ATOM 621 C CA . ALA A 1 82 ? 8.178 1.436 3.624 1.00 89.38 82 ALA A CA 1
ATOM 622 C C . ALA A 1 82 ? 8.861 2.428 2.665 1.00 89.38 82 ALA A C 1
ATOM 624 O O . ALA A 1 82 ? 10.040 2.295 2.340 1.00 89.38 82 ALA A O 1
ATOM 625 N N . PHE A 1 83 ? 8.153 3.498 2.286 1.00 91.38 83 PHE A N 1
ATOM 626 C CA . PHE A 1 83 ? 8.702 4.562 1.449 1.00 91.38 83 PHE A CA 1
ATOM 627 C C . PHE A 1 83 ? 9.842 5.339 2.128 1.00 91.38 83 PHE A C 1
ATOM 629 O O . PHE A 1 83 ? 10.854 5.616 1.496 1.00 91.38 83 PHE A O 1
ATOM 636 N N . ILE A 1 84 ? 9.722 5.683 3.412 1.00 89.38 84 ILE A N 1
ATOM 637 C CA . ILE A 1 84 ? 10.781 6.395 4.150 1.00 89.38 84 ILE A CA 1
ATOM 638 C C . ILE A 1 84 ? 11.996 5.488 4.393 1.00 89.38 84 ILE A C 1
ATOM 640 O O . ILE A 1 84 ? 13.141 5.939 4.318 1.00 89.38 84 ILE A O 1
ATOM 644 N N . GLU A 1 85 ? 11.764 4.214 4.692 1.00 89.12 85 GLU A N 1
ATOM 645 C CA . GLU A 1 85 ? 12.786 3.213 5.014 1.00 89.12 85 GLU A CA 1
ATOM 646 C C . GLU A 1 85 ? 13.481 2.655 3.768 1.00 89.12 85 GLU A C 1
ATOM 648 O O . GLU A 1 85 ? 14.558 2.072 3.873 1.00 89.12 85 GLU A O 1
ATOM 653 N N . GLY A 1 86 ? 12.932 2.920 2.580 1.00 91.00 86 GLY A N 1
ATOM 654 C CA . GLY A 1 86 ? 13.451 2.398 1.320 1.00 91.00 86 GLY A CA 1
ATOM 655 C C . GLY A 1 86 ? 13.164 0.909 1.126 1.00 91.00 86 GLY A C 1
ATOM 656 O O . GLY A 1 86 ? 13.759 0.299 0.238 1.00 91.00 86 GLY A O 1
ATOM 657 N N . ASP A 1 87 ? 12.248 0.337 1.912 1.00 92.19 87 ASP A N 1
ATOM 658 C CA . ASP A 1 87 ? 11.717 -1.013 1.717 1.00 92.19 87 ASP A CA 1
ATOM 659 C C . ASP A 1 87 ? 10.654 -0.994 0.613 1.00 92.19 87 ASP A C 1
ATOM 661 O O . ASP A 1 87 ? 9.446 -1.072 0.827 1.00 92.19 87 ASP A O 1
ATOM 665 N N . VAL A 1 88 ? 11.121 -0.761 -0.608 1.00 94.12 88 VAL A N 1
ATOM 666 C CA . VAL A 1 88 ? 10.283 -0.573 -1.787 1.00 94.12 88 VAL A CA 1
ATOM 667 C C . VAL A 1 88 ? 10.737 -1.497 -2.902 1.00 94.12 88 VAL A C 1
ATOM 669 O O . VAL A 1 88 ? 11.919 -1.807 -3.064 1.00 94.12 88 VAL A O 1
ATOM 672 N N . ALA A 1 89 ? 9.779 -1.935 -3.714 1.00 95.94 89 ALA A N 1
ATOM 673 C CA . ALA A 1 89 ? 10.072 -2.775 -4.861 1.00 95.94 89 ALA A CA 1
ATOM 674 C C . ALA A 1 89 ? 10.941 -2.038 -5.891 1.00 95.94 89 ALA A C 1
ATOM 676 O O . ALA A 1 89 ? 10.788 -0.839 -6.135 1.00 95.94 89 ALA A O 1
ATOM 677 N N . ARG A 1 90 ? 11.806 -2.789 -6.573 1.00 97.31 90 ARG A N 1
ATOM 678 C CA . ARG A 1 90 ? 12.477 -2.320 -7.790 1.00 97.31 90 ARG A CA 1
ATOM 679 C C . ARG A 1 90 ? 11.472 -2.313 -8.943 1.00 97.31 90 ARG A C 1
ATOM 681 O O . ARG A 1 90 ? 10.824 -3.331 -9.197 1.00 97.31 90 ARG A O 1
ATOM 688 N N . VAL A 1 91 ? 11.343 -1.191 -9.640 1.00 97.81 91 VAL A N 1
ATOM 689 C CA . VAL A 1 91 ? 10.269 -0.955 -10.614 1.00 97.81 91 VAL A CA 1
ATOM 690 C C . VAL A 1 91 ? 10.804 -1.065 -12.038 1.00 97.81 91 VAL A C 1
ATOM 692 O O . VAL A 1 91 ? 11.802 -0.447 -12.388 1.00 97.81 91 VAL A O 1
ATOM 695 N N . GLY A 1 92 ? 10.127 -1.839 -12.878 1.00 97.75 92 GLY A N 1
ATOM 696 C CA . GLY A 1 92 ? 10.318 -1.851 -14.323 1.00 97.75 92 GLY A CA 1
ATOM 697 C C . GLY A 1 92 ? 9.229 -1.034 -15.010 1.00 97.75 92 GLY A C 1
ATOM 698 O O . GLY A 1 92 ? 8.047 -1.251 -14.760 1.00 97.75 92 GLY A O 1
ATOM 699 N N . ILE A 1 93 ? 9.607 -0.110 -15.884 1.00 96.19 93 ILE A N 1
ATOM 700 C CA . ILE A 1 93 ? 8.688 0.738 -16.643 1.00 96.19 93 ILE A CA 1
ATOM 701 C C . ILE A 1 93 ? 8.759 0.348 -18.112 1.00 96.19 93 ILE A C 1
ATOM 703 O O . ILE A 1 93 ? 9.829 0.376 -18.715 1.00 96.19 93 ILE A O 1
ATOM 707 N N . ILE A 1 94 ? 7.610 0.021 -18.698 1.00 95.56 94 ILE A N 1
ATOM 708 C CA . ILE A 1 94 ? 7.457 -0.187 -20.137 1.00 95.56 94 ILE A CA 1
ATOM 709 C C . ILE A 1 94 ? 6.784 1.053 -20.717 1.00 95.56 94 ILE A C 1
ATOM 711 O O . ILE A 1 94 ? 5.576 1.254 -20.578 1.00 95.56 94 ILE A O 1
ATOM 715 N N . GLY A 1 95 ? 7.576 1.887 -21.380 1.00 93.94 95 GLY A N 1
ATOM 716 C CA . GLY A 1 95 ? 7.081 3.031 -22.128 1.00 93.94 95 GLY A CA 1
ATOM 717 C C . GLY A 1 95 ? 6.568 2.618 -23.505 1.00 93.94 95 GLY A C 1
ATOM 718 O O . GLY A 1 95 ? 7.284 1.974 -24.271 1.00 93.94 95 GLY A O 1
ATOM 719 N N . VAL A 1 96 ? 5.354 3.033 -23.861 1.00 92.81 96 VAL A N 1
ATOM 720 C CA . VAL A 1 96 ? 4.779 2.804 -25.192 1.00 92.81 96 VAL A CA 1
ATOM 721 C C . VAL A 1 96 ? 4.471 4.134 -25.863 1.00 92.81 96 VAL A C 1
ATOM 723 O O . VAL A 1 96 ? 3.750 4.971 -25.324 1.00 92.81 96 VAL A O 1
ATOM 726 N N . ALA A 1 97 ? 4.983 4.345 -27.073 1.00 92.00 97 ALA A N 1
ATOM 727 C CA . ALA A 1 97 ? 4.613 5.520 -27.859 1.00 92.00 97 ALA A CA 1
ATOM 728 C C . ALA A 1 97 ? 4.596 5.240 -29.363 1.00 92.00 97 ALA A C 1
ATOM 730 O O . ALA A 1 97 ? 5.094 4.220 -29.850 1.00 92.00 97 ALA A O 1
ATOM 731 N N . GLY A 1 98 ? 3.992 6.164 -30.110 1.00 88.56 98 GLY A N 1
ATOM 732 C CA . GLY A 1 98 ? 3.994 6.154 -31.568 1.00 88.56 98 GLY A CA 1
ATOM 733 C C . GLY A 1 98 ? 5.387 6.343 -32.184 1.00 88.56 98 GLY A C 1
ATOM 734 O O . GLY A 1 98 ? 6.426 6.256 -31.527 1.00 88.56 98 GLY A O 1
ATOM 735 N N . GLY A 1 99 ? 5.407 6.571 -33.495 1.00 83.44 99 GLY A N 1
ATOM 736 C CA . GLY A 1 99 ? 6.613 6.962 -34.227 1.00 83.44 99 GLY A CA 1
ATOM 737 C C . GLY A 1 99 ? 6.735 8.480 -34.376 1.00 83.44 99 GLY A C 1
ATOM 738 O O . GLY A 1 99 ? 5.925 9.239 -33.853 1.00 83.44 99 GLY A O 1
ATOM 739 N N . GLY A 1 100 ? 7.738 8.920 -35.135 1.00 85.88 100 GLY A N 1
ATOM 740 C CA . GLY A 1 100 ? 7.938 10.336 -35.450 1.00 85.88 100 GLY A CA 1
ATOM 741 C C . GLY A 1 100 ? 8.516 11.156 -34.293 1.00 85.88 100 GLY A C 1
ATOM 742 O O . GLY A 1 100 ? 9.075 10.613 -33.339 1.00 85.88 100 GLY A O 1
ATOM 743 N N . ILE A 1 101 ? 8.397 12.481 -34.409 1.00 83.31 101 ILE A N 1
ATOM 744 C CA . ILE A 1 101 ? 8.949 13.452 -33.448 1.00 83.31 101 ILE A CA 1
ATOM 745 C C . ILE A 1 101 ? 8.304 13.272 -32.068 1.00 83.31 101 ILE A C 1
ATOM 747 O O . ILE A 1 101 ? 9.003 13.238 -31.059 1.00 83.31 101 ILE A O 1
ATOM 751 N N . GLU A 1 102 ? 6.989 13.062 -32.026 1.00 79.06 102 GLU A N 1
ATOM 752 C CA . GLU A 1 102 ? 6.244 12.806 -30.789 1.00 79.06 102 GLU A CA 1
ATOM 753 C C . GLU A 1 102 ? 6.721 11.530 -30.087 1.00 79.06 102 GLU A C 1
ATOM 755 O O . GLU A 1 102 ? 6.968 11.547 -28.885 1.00 79.06 102 GLU A O 1
ATOM 760 N N . GLY A 1 103 ? 6.943 10.441 -30.834 1.00 83.69 103 GLY A N 1
ATOM 761 C CA . GLY A 1 103 ? 7.495 9.200 -30.287 1.00 83.69 103 GLY A CA 1
ATOM 762 C C . GLY A 1 103 ? 8.913 9.360 -29.729 1.00 83.69 103 GLY A C 1
ATOM 763 O O . GLY A 1 103 ? 9.246 8.755 -28.711 1.00 83.69 103 GLY A O 1
ATOM 764 N N . MET A 1 104 ? 9.745 10.200 -30.354 1.00 84.06 104 MET A N 1
ATOM 765 C CA . MET A 1 104 ? 11.090 10.510 -29.856 1.00 84.06 104 MET A CA 1
ATOM 766 C C . MET A 1 104 ? 11.040 11.311 -28.547 1.00 84.06 104 MET A C 1
ATOM 768 O O . MET A 1 104 ? 11.784 11.002 -27.614 1.00 84.06 104 MET A O 1
ATOM 772 N N . LEU A 1 105 ? 10.152 12.306 -28.457 1.00 85.62 105 LEU A N 1
ATOM 773 C CA . LEU A 1 105 ? 9.939 13.085 -27.235 1.00 85.62 105 LEU A CA 1
ATOM 774 C C . LEU A 1 105 ? 9.377 12.208 -26.110 1.00 85.62 105 LEU A C 1
ATOM 776 O O . LEU A 1 105 ? 9.922 12.206 -25.006 1.00 85.62 105 LEU A O 1
ATOM 780 N N . ALA A 1 106 ? 8.365 11.394 -26.417 1.00 84.06 106 ALA A N 1
ATOM 781 C CA . ALA A 1 106 ? 7.762 10.459 -25.477 1.00 84.06 106 ALA A CA 1
ATOM 782 C C . ALA A 1 106 ? 8.781 9.438 -24.958 1.00 84.06 106 ALA A C 1
ATOM 784 O O . ALA A 1 106 ? 8.856 9.215 -23.757 1.00 84.06 106 ALA A O 1
ATOM 785 N N . LYS A 1 107 ? 9.636 8.869 -25.821 1.00 86.25 107 LYS A N 1
ATOM 786 C CA . LYS A 1 107 ? 10.694 7.937 -25.394 1.00 86.25 107 LYS A CA 1
ATOM 787 C C . LYS A 1 107 ? 11.631 8.556 -24.353 1.00 86.25 107 LYS A C 1
ATOM 789 O O . LYS A 1 107 ? 12.059 7.865 -23.435 1.00 86.25 107 LYS A O 1
ATOM 794 N N . LYS A 1 108 ? 11.955 9.846 -24.488 1.00 86.81 108 LYS A N 1
ATOM 795 C CA . LYS A 1 108 ? 12.785 10.555 -23.506 1.00 86.81 108 LYS A CA 1
ATOM 796 C C . LYS A 1 108 ? 12.032 10.797 -22.196 1.00 86.81 108 LYS A C 1
ATOM 798 O O . LYS A 1 108 ? 12.628 10.647 -21.142 1.00 86.81 108 LYS A O 1
ATOM 803 N N . GLN A 1 109 ? 10.750 11.150 -22.265 1.00 84.75 109 GLN A N 1
ATOM 804 C CA . GLN A 1 109 ? 9.905 11.388 -21.087 1.00 84.75 109 GLN A CA 1
ATOM 805 C C . GLN A 1 109 ? 9.565 10.103 -20.321 1.00 84.75 109 GLN A C 1
ATOM 807 O O . GLN A 1 109 ? 9.390 10.141 -19.110 1.00 84.75 109 GLN A O 1
ATOM 812 N N . LEU A 1 110 ? 9.486 8.972 -21.023 1.00 84.31 110 LEU A N 1
ATOM 813 C CA . LEU A 1 110 ? 9.196 7.656 -20.456 1.00 84.31 110 LEU A CA 1
ATOM 814 C C . LEU A 1 110 ? 10.437 6.970 -19.871 1.00 84.31 110 LEU A C 1
ATOM 816 O O . LEU A 1 110 ? 10.300 5.927 -19.245 1.00 84.31 110 LEU A O 1
ATOM 820 N N . LYS A 1 111 ? 11.635 7.535 -20.075 1.00 89.81 111 LYS A N 1
ATOM 821 C CA . LYS A 1 111 ? 12.857 7.085 -19.409 1.00 89.81 111 LYS A CA 1
ATOM 822 C C . LYS A 1 111 ? 12.987 7.826 -18.081 1.00 89.81 111 LYS A C 1
ATOM 824 O O . LYS A 1 111 ? 13.385 8.989 -18.071 1.00 89.81 111 LYS A O 1
ATOM 829 N N . LEU A 1 112 ? 12.660 7.148 -16.987 1.00 93.06 112 LEU A N 1
ATOM 830 C CA . LEU A 1 112 ? 12.775 7.694 -15.638 1.00 93.06 112 LEU A CA 1
ATOM 831 C C . LEU A 1 112 ? 14.082 7.250 -14.979 1.00 93.06 112 LEU A C 1
ATOM 833 O O . LEU A 1 112 ? 14.496 6.098 -15.119 1.00 93.06 112 LEU A O 1
ATOM 837 N N . ASP A 1 113 ? 14.716 8.171 -14.261 1.00 95.19 113 ASP A N 1
ATOM 838 C CA . ASP A 1 113 ? 15.844 7.868 -13.381 1.00 95.19 113 ASP A CA 1
ATOM 839 C C . ASP A 1 113 ? 15.341 7.309 -12.039 1.00 95.19 113 ASP A C 1
ATOM 841 O O . ASP A 1 113 ? 14.158 7.432 -11.712 1.00 95.19 113 ASP A O 1
ATOM 845 N N . ASP A 1 114 ? 16.241 6.719 -11.249 1.00 96.12 114 ASP A N 1
ATOM 846 C CA . ASP A 1 114 ? 15.935 6.295 -9.879 1.00 96.12 114 ASP A CA 1
ATOM 847 C C . ASP A 1 114 ? 15.306 7.444 -9.071 1.00 96.12 114 ASP A C 1
ATOM 849 O O . ASP A 1 114 ? 15.790 8.581 -9.088 1.00 96.12 114 ASP A O 1
ATOM 853 N N . VAL A 1 115 ? 14.262 7.138 -8.297 1.00 95.19 115 VAL A N 1
ATOM 854 C CA . VAL A 1 115 ? 13.670 8.116 -7.374 1.00 95.19 115 VAL A CA 1
ATOM 855 C C . VAL A 1 115 ? 14.447 8.070 -6.069 1.00 95.19 115 VAL A C 1
ATOM 857 O O . VAL A 1 115 ? 14.410 7.072 -5.350 1.00 95.19 115 VAL A O 1
ATOM 860 N N . ILE A 1 116 ? 15.151 9.156 -5.763 1.00 94.69 116 ILE A N 1
ATOM 861 C CA . ILE A 1 116 ? 15.927 9.299 -4.530 1.00 94.69 116 ILE A CA 1
ATOM 862 C C . ILE A 1 116 ? 14.965 9.576 -3.370 1.00 94.69 116 ILE A C 1
ATOM 864 O O . ILE A 1 116 ? 14.227 10.560 -3.402 1.00 94.69 116 ILE A O 1
ATOM 868 N N . LEU A 1 117 ? 14.994 8.717 -2.351 1.00 93.81 117 LEU A N 1
ATOM 869 C CA . LEU A 1 117 ? 14.174 8.831 -1.141 1.00 93.81 117 LEU A CA 1
ATOM 870 C C . LEU A 1 117 ? 14.973 9.496 -0.017 1.00 93.81 117 LEU A C 1
ATOM 872 O O . LEU A 1 117 ? 14.518 10.468 0.579 1.00 93.81 117 LEU A O 1
ATOM 876 N N . ASP A 1 118 ? 16.197 9.018 0.211 1.00 92.38 118 ASP A N 1
ATOM 877 C CA . ASP A 1 118 ? 1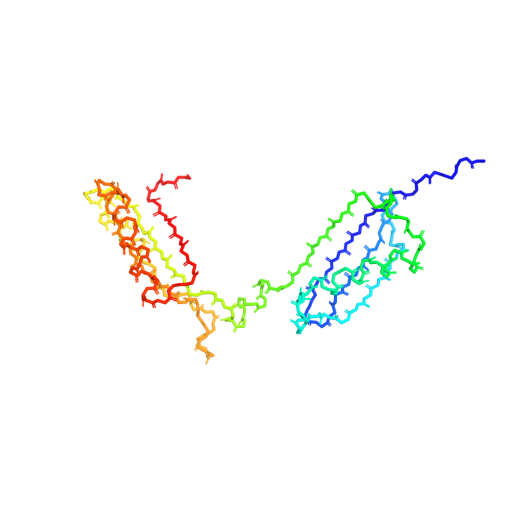7.163 9.631 1.122 1.00 92.38 118 ASP A CA 1
ATOM 878 C C . ASP A 1 118 ? 18.583 9.491 0.543 1.00 92.38 118 ASP A C 1
ATOM 880 O O . ASP A 1 118 ? 19.109 8.376 0.471 1.00 92.38 118 ASP A O 1
ATOM 884 N N . PRO A 1 119 ? 19.235 10.595 0.131 1.00 88.56 119 PRO A N 1
ATOM 885 C CA . PRO A 1 119 ? 20.573 10.544 -0.450 1.00 88.56 119 PRO A CA 1
ATOM 886 C C . PRO A 1 119 ? 21.676 10.219 0.567 1.00 88.56 119 PRO A C 1
ATOM 888 O O . PRO A 1 119 ? 22.774 9.858 0.151 1.00 88.56 119 PRO A O 1
ATOM 891 N N . LYS A 1 120 ? 21.435 10.374 1.877 1.00 92.50 120 LYS A N 1
ATOM 892 C CA . LYS A 1 120 ? 22.446 10.100 2.913 1.00 92.50 120 LYS A CA 1
ATOM 893 C C . LYS A 1 120 ? 22.581 8.608 3.191 1.00 92.50 120 LYS A C 1
ATOM 895 O O . LYS A 1 120 ? 23.689 8.128 3.391 1.00 92.50 120 LYS A O 1
ATOM 900 N N . GLU A 1 121 ? 21.455 7.904 3.159 1.00 90.19 121 GLU A N 1
ATOM 901 C CA . GLU A 1 121 ? 21.340 6.469 3.445 1.00 90.19 121 GLU A CA 1
ATOM 902 C C . GLU A 1 121 ? 21.234 5.619 2.161 1.00 90.19 121 GLU A C 1
ATOM 904 O O . GLU A 1 121 ? 20.912 4.436 2.219 1.00 90.19 121 GLU A O 1
ATOM 909 N N . ASP A 1 122 ? 21.461 6.229 0.990 1.00 90.00 122 ASP A N 1
ATOM 910 C CA . ASP A 1 122 ? 21.321 5.618 -0.343 1.00 90.00 122 ASP A CA 1
ATOM 911 C C . ASP A 1 122 ? 19.955 4.943 -0.604 1.00 90.00 122 ASP A C 1
ATOM 913 O O . ASP A 1 122 ? 19.834 3.977 -1.365 1.00 90.00 122 ASP A O 1
ATOM 917 N N . ARG A 1 123 ? 18.885 5.462 0.012 1.00 94.19 123 ARG A N 1
ATOM 918 C CA . ARG A 1 123 ? 17.527 4.935 -0.171 1.00 94.19 123 ARG A CA 1
ATOM 919 C C . ARG A 1 123 ? 16.946 5.459 -1.471 1.00 94.19 123 ARG A C 1
ATOM 921 O O . ARG A 1 123 ? 16.869 6.672 -1.691 1.00 94.19 123 ARG A O 1
ATOM 928 N N . ARG A 1 124 ? 16.505 4.543 -2.331 1.00 95.31 124 ARG A N 1
ATOM 929 C CA . ARG A 1 124 ? 15.981 4.861 -3.661 1.00 95.31 124 ARG A CA 1
ATOM 930 C C . ARG A 1 124 ? 14.978 3.822 -4.148 1.00 95.31 124 ARG A C 1
ATOM 932 O O . ARG A 1 124 ? 15.145 2.632 -3.889 1.00 95.31 124 ARG A O 1
ATOM 939 N N . ILE A 1 125 ? 14.013 4.256 -4.951 1.00 96.56 125 ILE A N 1
ATOM 940 C CA . ILE A 1 125 ? 13.281 3.349 -5.840 1.00 96.56 125 ILE A CA 1
ATOM 941 C C . ILE A 1 125 ? 14.154 3.155 -7.075 1.00 96.56 125 ILE A C 1
ATOM 943 O O . ILE A 1 125 ? 14.368 4.101 -7.835 1.00 96.56 125 ILE A O 1
ATOM 947 N N . ARG A 1 126 ? 14.664 1.935 -7.270 1.00 96.56 126 ARG A N 1
ATOM 948 C CA . ARG A 1 126 ? 15.413 1.594 -8.486 1.00 96.56 126 ARG A CA 1
ATOM 949 C C . ARG A 1 126 ? 14.461 1.435 -9.657 1.00 96.56 126 ARG A C 1
ATOM 951 O O . ARG A 1 126 ? 13.489 0.684 -9.534 1.00 96.56 126 ARG A O 1
ATOM 958 N N . ILE A 1 127 ? 14.765 2.097 -10.770 1.00 97.50 127 ILE A N 1
ATOM 959 C CA . ILE A 1 127 ? 13.924 2.082 -11.965 1.00 97.50 127 ILE A CA 1
ATOM 960 C C . ILE A 1 127 ? 14.680 1.512 -13.166 1.00 97.50 127 ILE A C 1
ATOM 962 O O . ILE A 1 127 ? 15.741 1.990 -13.562 1.00 97.50 127 ILE A O 1
ATOM 966 N N . PHE A 1 128 ? 14.081 0.504 -13.792 1.00 97.44 128 PHE A N 1
ATOM 967 C CA . PHE A 1 128 ? 14.509 -0.066 -15.064 1.00 97.44 128 PHE A CA 1
ATOM 968 C C . PHE A 1 128 ? 13.525 0.356 -16.146 1.00 97.44 128 PHE A C 1
ATOM 970 O O . PHE A 1 128 ? 12.323 0.393 -15.905 1.00 97.44 128 PHE A O 1
ATOM 977 N N . ASN A 1 129 ? 14.011 0.677 -17.340 1.00 95.88 129 ASN A N 1
ATOM 978 C CA . ASN A 1 129 ? 13.168 1.216 -18.401 1.00 95.88 129 ASN A CA 1
ATOM 979 C C . ASN A 1 129 ? 13.306 0.367 -19.661 1.00 95.88 129 ASN A C 1
ATOM 981 O O . ASN A 1 129 ? 14.415 0.159 -20.148 1.00 95.88 129 ASN A O 1
ATOM 985 N N . GLU A 1 130 ? 12.175 -0.027 -20.227 1.00 95.94 130 GLU A N 1
ATOM 986 C CA . GLU A 1 130 ? 12.056 -0.579 -21.570 1.00 95.94 130 GLU A CA 1
ATOM 987 C C . GLU A 1 130 ? 11.116 0.291 -22.398 1.00 95.94 130 GLU A C 1
ATOM 989 O O . GLU A 1 130 ? 10.240 0.982 -21.873 1.00 95.94 130 GLU A O 1
ATOM 994 N N . PHE A 1 131 ? 11.293 0.278 -23.717 1.00 93.88 131 PHE A N 1
ATOM 995 C CA . PHE A 1 131 ? 10.457 1.069 -24.614 1.00 93.88 131 PHE A CA 1
ATOM 996 C C . PHE A 1 131 ? 10.013 0.262 -25.827 1.00 93.88 131 PHE A C 1
ATOM 998 O O . PHE A 1 131 ? 10.835 -0.304 -26.548 1.00 93.88 131 PHE A O 1
ATOM 1005 N N . VAL A 1 132 ? 8.713 0.305 -26.111 1.00 93.31 132 VAL A N 1
ATOM 1006 C CA . VAL A 1 132 ? 8.102 -0.368 -27.255 1.00 93.31 132 VAL A CA 1
ATOM 1007 C C . VAL A 1 132 ? 7.414 0.657 -28.148 1.00 93.31 132 VAL A C 1
ATOM 1009 O O . VAL A 1 132 ? 6.572 1.446 -27.720 1.00 93.31 132 VAL A O 1
ATOM 1012 N N . HIS A 1 1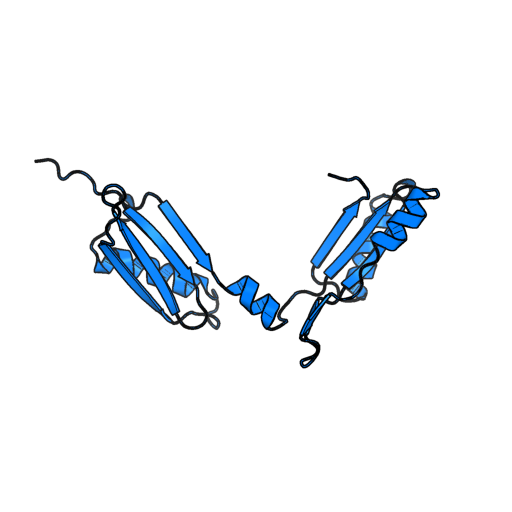33 ? 7.737 0.633 -29.440 1.00 91.44 133 HIS A N 1
ATOM 1013 C CA . HIS A 1 133 ? 6.949 1.379 -30.415 1.00 91.44 133 HIS A CA 1
ATOM 1014 C C . HIS A 1 133 ? 5.569 0.739 -30.561 1.00 91.44 133 HIS A C 1
ATOM 1016 O O . HIS A 1 133 ? 5.479 -0.458 -30.809 1.00 91.44 133 HIS A O 1
ATOM 1022 N N . LYS A 1 134 ? 4.502 1.544 -30.531 1.00 91.06 134 LYS A N 1
ATOM 1023 C CA . LYS A 1 134 ? 3.107 1.078 -30.625 1.00 91.06 134 LYS A CA 1
ATOM 1024 C C . LYS A 1 134 ? 2.856 0.135 -31.809 1.00 91.06 134 LYS A C 1
ATOM 1026 O O . LYS A 1 134 ? 2.156 -0.856 -31.666 1.00 91.06 134 LYS A O 1
ATOM 1031 N N . LYS A 1 135 ? 3.468 0.411 -32.966 1.00 92.00 135 LYS A N 1
ATOM 1032 C CA . LYS A 1 135 ? 3.361 -0.434 -34.173 1.00 92.00 135 LYS A CA 1
ATOM 1033 C C . LYS A 1 135 ? 3.981 -1.835 -34.029 1.00 92.00 135 LYS A C 1
ATOM 1035 O O . LYS A 1 135 ? 3.680 -2.705 -34.832 1.00 92.00 135 LYS A O 1
ATOM 1040 N N . ASN A 1 136 ? 4.855 -2.024 -33.044 1.00 92.88 136 ASN A N 1
ATOM 1041 C CA . ASN A 1 136 ? 5.544 -3.278 -32.752 1.00 92.88 136 ASN A CA 1
ATOM 1042 C C . ASN A 1 136 ? 4.941 -3.983 -31.526 1.00 92.88 136 ASN A C 1
ATOM 1044 O O . ASN A 1 136 ? 5.507 -4.966 -31.065 1.00 92.88 136 ASN A O 1
ATOM 1048 N N . LEU A 1 137 ? 3.839 -3.480 -30.963 1.00 93.19 137 LEU A N 1
ATOM 1049 C CA . LEU A 1 137 ? 3.224 -4.084 -29.790 1.00 93.19 137 LEU A CA 1
ATOM 1050 C C . LEU A 1 137 ? 2.514 -5.385 -30.193 1.00 93.19 137 LEU A C 1
ATOM 1052 O O . LEU A 1 137 ? 1.548 -5.366 -30.951 1.00 93.19 137 LEU A O 1
ATOM 1056 N N . ASN A 1 138 ? 3.034 -6.508 -29.711 1.00 95.94 138 ASN A N 1
ATOM 1057 C CA . ASN A 1 138 ? 2.496 -7.857 -29.871 1.00 95.94 138 ASN A CA 1
ATOM 1058 C C . ASN A 1 138 ? 2.984 -8.725 -28.703 1.00 95.94 138 ASN A C 1
ATOM 1060 O O . ASN A 1 138 ? 3.932 -8.334 -28.018 1.00 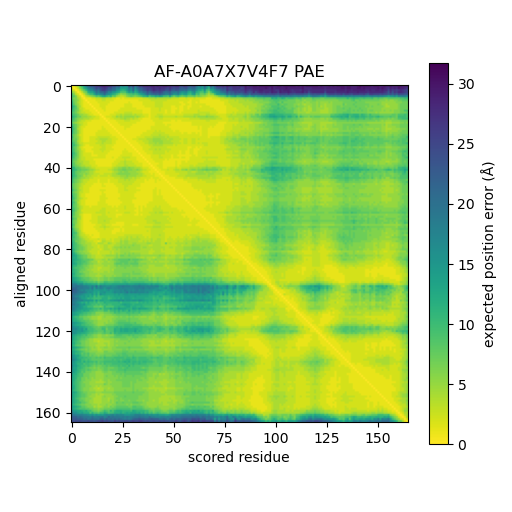95.94 138 ASN A O 1
ATOM 1064 N N . ASP A 1 139 ? 2.379 -9.897 -28.518 1.00 97.25 139 ASP A N 1
ATOM 1065 C CA . ASP A 1 139 ? 2.662 -10.799 -27.391 1.00 97.25 139 ASP A CA 1
ATOM 1066 C C . ASP A 1 139 ? 4.155 -11.131 -27.270 1.00 97.25 139 ASP A C 1
ATOM 1068 O O . ASP A 1 139 ? 4.751 -10.946 -26.215 1.00 97.25 139 ASP A O 1
ATOM 1072 N N . SER A 1 140 ? 4.811 -11.479 -28.382 1.00 97.38 140 SER A N 1
ATOM 1073 C CA . SER A 1 140 ? 6.245 -11.797 -28.382 1.00 97.38 140 SER A CA 1
ATOM 1074 C C . SER A 1 140 ? 7.116 -10.621 -27.930 1.00 97.38 140 SER A C 1
ATOM 1076 O O . SER A 1 140 ? 8.111 -10.816 -27.234 1.00 97.38 140 SER A O 1
ATOM 1078 N N . THR A 1 141 ? 6.755 -9.396 -28.317 1.00 96.75 141 THR A N 1
ATOM 1079 C CA . THR A 1 141 ? 7.486 -8.189 -27.915 1.00 96.75 141 THR A CA 1
ATOM 1080 C C . THR A 1 141 ? 7.213 -7.847 -26.452 1.00 96.75 141 THR A C 1
ATOM 1082 O O . THR A 1 141 ? 8.136 -7.425 -25.762 1.00 96.75 141 THR A O 1
ATOM 1085 N N . ILE A 1 142 ? 5.982 -8.054 -25.973 1.00 96.19 142 ILE A N 1
ATOM 1086 C CA . ILE A 1 142 ? 5.588 -7.860 -24.570 1.00 96.19 142 ILE A CA 1
ATOM 1087 C C . ILE A 1 142 ? 6.365 -8.821 -23.663 1.00 96.19 142 ILE A C 1
ATOM 1089 O O . ILE A 1 142 ? 7.009 -8.371 -22.715 1.00 96.19 142 ILE A O 1
ATOM 1093 N N . ASP A 1 143 ? 6.385 -10.112 -23.995 1.00 97.88 143 ASP A N 1
ATOM 1094 C CA . ASP A 1 143 ? 7.105 -11.131 -23.226 1.00 97.88 143 ASP A CA 1
ATOM 1095 C C . ASP A 1 143 ? 8.608 -10.843 -23.178 1.00 97.88 143 ASP A C 1
ATOM 1097 O O . ASP A 1 143 ? 9.243 -10.956 -22.128 1.00 97.88 143 ASP A O 1
ATOM 1101 N N . ALA A 1 144 ? 9.182 -10.401 -24.302 1.00 97.94 144 ALA A N 1
ATOM 1102 C CA . ALA A 1 144 ? 10.593 -10.046 -24.377 1.00 97.94 144 ALA A CA 1
ATOM 1103 C C . ALA A 1 144 ? 10.951 -8.856 -23.469 1.00 97.94 144 ALA A C 1
ATOM 1105 O O . ALA A 1 144 ? 11.956 -8.917 -22.758 1.00 97.94 144 ALA A O 1
ATOM 1106 N N . VAL A 1 145 ? 10.146 -7.783 -23.457 1.00 97.56 145 VAL A N 1
ATOM 1107 C CA . VAL A 1 145 ? 10.435 -6.615 -22.602 1.00 97.56 145 VAL A CA 1
ATOM 1108 C C . VAL A 1 145 ? 10.171 -6.895 -21.125 1.00 97.56 145 VAL A C 1
ATOM 1110 O O . VAL A 1 145 ? 10.950 -6.454 -20.282 1.00 97.56 145 VAL A O 1
ATOM 1113 N N . ILE A 1 146 ? 9.137 -7.676 -20.799 1.00 98.00 146 ILE A N 1
ATOM 1114 C CA . ILE A 1 146 ? 8.890 -8.142 -19.427 1.00 98.00 146 ILE A CA 1
ATOM 1115 C C . ILE A 1 146 ? 10.077 -8.978 -18.945 1.00 98.00 146 ILE A C 1
ATOM 1117 O O . ILE A 1 146 ? 10.632 -8.690 -17.884 1.00 98.00 146 ILE A O 1
ATOM 1121 N N . GLY A 1 147 ? 10.521 -9.950 -19.748 1.00 98.19 147 GLY A N 1
ATOM 1122 C CA . GLY A 1 147 ? 11.678 -10.784 -19.431 1.00 98.19 147 GLY A CA 1
ATOM 1123 C C . GLY A 1 147 ? 12.965 -9.971 -19.272 1.00 98.19 147 GLY A C 1
ATOM 1124 O O . GLY A 1 147 ? 13.739 -10.220 -18.349 1.00 98.19 147 GLY A O 1
ATOM 1125 N N . SER A 1 148 ? 13.181 -8.950 -20.110 1.00 98.12 148 SER A N 1
ATOM 1126 C CA . SER A 1 148 ? 14.311 -8.020 -19.962 1.00 98.12 148 SER A CA 1
ATOM 1127 C C . SER A 1 148 ? 14.286 -7.295 -18.612 1.00 98.12 148 SER A C 1
ATOM 1129 O O . SER A 1 148 ? 15.291 -7.285 -17.899 1.00 98.12 148 SER A O 1
ATOM 1131 N N . LEU A 1 149 ? 13.138 -6.733 -18.215 1.00 98.25 149 LEU A N 1
ATOM 1132 C CA . LEU A 1 149 ? 12.990 -6.032 -16.935 1.00 98.25 149 LEU A CA 1
ATOM 1133 C C . LEU A 1 149 ? 13.167 -6.975 -15.739 1.00 98.25 149 LEU A C 1
ATOM 1135 O O . LEU A 1 149 ? 13.843 -6.622 -14.772 1.00 98.25 149 LEU A O 1
ATOM 1139 N N . GLN A 1 150 ? 12.620 -8.190 -15.811 1.00 98.12 150 GLN A N 1
ATOM 1140 C CA . GLN A 1 150 ? 12.813 -9.215 -14.781 1.00 98.12 150 GLN A CA 1
ATOM 1141 C C . GLN A 1 150 ? 14.292 -9.592 -14.631 1.00 98.12 150 GLN A C 1
ATOM 1143 O O . GLN A 1 150 ? 14.798 -9.640 -13.510 1.00 98.12 150 GLN A O 1
ATOM 1148 N N . ASN A 1 151 ? 15.012 -9.770 -15.743 1.00 98.25 151 ASN A N 1
ATOM 1149 C CA . ASN A 1 151 ? 16.448 -10.067 -15.740 1.00 98.25 151 ASN A CA 1
ATOM 1150 C C . ASN A 1 151 ? 17.297 -8.915 -15.177 1.00 98.25 151 ASN A C 1
ATOM 1152 O O . ASN A 1 151 ? 18.339 -9.159 -14.572 1.00 98.25 151 ASN A O 1
ATOM 1156 N N . GLN A 1 152 ? 16.850 -7.665 -15.332 1.00 97.50 152 GLN A N 1
ATOM 1157 C CA . GLN A 1 152 ? 17.463 -6.496 -14.686 1.00 97.50 152 GLN A CA 1
ATOM 1158 C C . GLN A 1 152 ? 17.159 -6.426 -13.177 1.00 97.50 152 GLN A C 1
ATOM 1160 O O . GLN A 1 152 ? 17.835 -5.716 -12.431 1.00 97.50 152 GLN A O 1
ATOM 1165 N N . GLY A 1 153 ? 16.181 -7.201 -12.703 1.00 97.56 153 GLY A N 1
ATOM 1166 C CA . GLY A 1 153 ? 15.799 -7.298 -11.299 1.00 97.56 153 GLY A CA 1
ATOM 1167 C C . GLY A 1 153 ? 14.559 -6.488 -10.928 1.00 97.56 153 GLY A C 1
ATOM 1168 O O . GLY A 1 153 ? 14.373 -6.207 -9.744 1.00 97.56 153 GLY A O 1
ATOM 1169 N N . ALA A 1 154 ? 13.724 -6.098 -11.895 1.00 97.94 154 ALA A N 1
ATOM 1170 C CA . ALA A 1 154 ? 12.414 -5.526 -11.607 1.00 97.94 154 ALA A CA 1
ATOM 1171 C C . ALA A 1 154 ? 11.537 -6.542 -10.855 1.00 97.94 154 ALA A C 1
ATOM 1173 O O . ALA A 1 154 ? 11.450 -7.710 -11.231 1.00 97.94 154 ALA A O 1
ATOM 1174 N N . GLN A 1 155 ? 10.878 -6.082 -9.795 1.00 98.06 155 GLN A N 1
ATOM 1175 C CA . GLN A 1 155 ? 9.937 -6.861 -8.982 1.00 98.06 155 GLN A CA 1
ATOM 1176 C C . GLN A 1 155 ? 8.485 -6.490 -9.290 1.00 98.06 155 GLN A C 1
ATOM 1178 O O . GLN A 1 155 ? 7.590 -7.315 -9.140 1.00 98.06 155 GLN A O 1
ATOM 1183 N N . VAL A 1 156 ? 8.259 -5.255 -9.742 1.00 97.62 156 VAL A N 1
ATOM 1184 C CA . VAL A 1 156 ? 6.962 -4.742 -10.191 1.00 97.62 156 VAL A CA 1
ATOM 1185 C C . VAL A 1 156 ? 7.142 -4.154 -11.581 1.00 97.62 156 VAL A C 1
ATOM 1187 O O . VAL A 1 156 ? 8.147 -3.494 -11.838 1.00 97.62 156 VAL A O 1
ATOM 1190 N N . ILE A 1 157 ? 6.180 -4.382 -12.474 1.00 97.19 157 ILE A N 1
ATOM 1191 C CA . ILE A 1 157 ? 6.195 -3.846 -13.837 1.00 97.19 157 ILE A CA 1
ATOM 1192 C C . ILE A 1 157 ? 5.004 -2.910 -14.021 1.00 97.19 157 ILE A C 1
ATOM 1194 O O . ILE A 1 157 ? 3.870 -3.270 -13.714 1.00 97.19 157 ILE A O 1
ATOM 1198 N N . VAL A 1 158 ? 5.272 -1.719 -14.549 1.00 95.44 158 VAL A N 1
ATOM 1199 C CA . VAL A 1 158 ? 4.276 -0.699 -14.879 1.00 95.44 158 VAL A CA 1
ATOM 1200 C C . VAL A 1 158 ? 4.377 -0.396 -16.367 1.00 95.44 158 VAL A C 1
ATOM 1202 O O . VAL A 1 158 ? 5.449 -0.069 -16.869 1.00 95.44 158 VAL A O 1
ATOM 1205 N N . ALA A 1 159 ? 3.263 -0.482 -17.086 1.00 93.31 159 ALA A N 1
ATOM 1206 C CA . ALA A 1 159 ? 3.189 -0.048 -18.476 1.00 93.31 159 ALA A CA 1
ATOM 1207 C C . ALA A 1 159 ? 2.545 1.339 -18.547 1.00 93.31 159 ALA A C 1
ATOM 1209 O O . ALA A 1 159 ? 1.518 1.580 -17.917 1.00 93.31 159 ALA A O 1
ATOM 1210 N N . SER A 1 160 ? 3.136 2.244 -19.325 1.00 89.94 160 SER A N 1
ATOM 1211 C CA . SER A 1 160 ? 2.584 3.575 -19.567 1.00 89.94 160 SER A CA 1
ATOM 1212 C C . SER A 1 160 ? 2.674 3.917 -21.045 1.00 89.94 160 SER A C 1
ATOM 1214 O O . SER A 1 160 ? 3.732 3.802 -21.667 1.00 89.94 160 SER A O 1
ATOM 1216 N N . MET A 1 161 ? 1.548 4.330 -21.620 1.00 87.44 161 MET A N 1
ATOM 1217 C CA . MET A 1 161 ? 1.471 4.760 -23.008 1.00 87.44 161 MET A CA 1
ATOM 1218 C C . MET A 1 161 ? 1.345 6.279 -23.065 1.00 87.44 161 MET A C 1
ATOM 1220 O O . MET A 1 161 ? 0.509 6.862 -22.379 1.00 87.44 161 MET A O 1
ATOM 1224 N N . ALA A 1 162 ? 2.124 6.927 -23.930 1.00 78.94 162 ALA A N 1
ATOM 1225 C CA . ALA A 1 162 ? 1.931 8.345 -24.212 1.00 78.94 162 ALA A CA 1
ATOM 1226 C C . ALA A 1 162 ? 0.490 8.585 -24.695 1.00 78.94 162 ALA A C 1
ATOM 1228 O O . ALA A 1 162 ? 0.056 7.973 -25.675 1.00 78.94 162 ALA A O 1
ATOM 1229 N N . PHE A 1 163 ? -0.237 9.466 -24.000 1.00 71.94 163 PHE A N 1
ATOM 1230 C CA . PHE A 1 163 ? -1.659 9.762 -24.233 1.00 71.94 163 PHE A CA 1
ATOM 1231 C C . PHE A 1 163 ? -2.612 8.563 -24.046 1.00 71.94 163 PHE A C 1
ATOM 1233 O O . PHE A 1 163 ? -3.737 8.593 -24.541 1.00 71.94 163 PHE A O 1
ATOM 1240 N N . GLY A 1 164 ? -2.178 7.506 -23.354 1.00 66.25 164 GLY A N 1
ATOM 1241 C CA . GLY A 1 164 ? -3.079 6.489 -22.817 1.00 66.25 164 GLY A CA 1
ATOM 1242 C C . GLY A 1 164 ? -3.678 7.014 -21.521 1.00 66.25 164 GLY A C 1
ATOM 1243 O O . GLY A 1 164 ? -2.928 7.292 -20.590 1.00 66.25 164 GLY A O 1
ATOM 1244 N N . VAL A 1 165 ? -4.992 7.224 -21.496 1.00 49.59 165 VAL A N 1
ATOM 1245 C CA . VAL A 1 165 ? -5.731 7.519 -20.259 1.00 49.59 165 VAL A CA 1
ATOM 1246 C C . VAL A 1 165 ? -6.060 6.214 -19.556 1.00 49.59 165 VAL A C 1
ATOM 1248 O O . VAL A 1 165 ? -6.438 5.265 -20.282 1.00 49.59 165 VAL A O 1
#

Solvent-accessible surface area (backbone atoms only — not comparable to full-atom values): 9083 Å² total; per-residue (Å²): 130,84,77,76,83,66,47,28,33,34,40,35,40,38,45,91,66,40,13,34,18,37,32,25,36,65,85,81,65,44,79,66,30,65,29,69,33,62,38,26,71,87,43,96,70,22,52,55,52,18,51,52,50,12,47,54,48,23,28,65,79,50,74,50,55,78,92,28,56,79,44,78,48,81,48,67,44,62,68,59,49,27,52,74,71,35,67,58,67,30,34,15,35,39,25,31,27,57,71,68,72,65,20,55,53,42,56,58,70,49,53,61,73,59,47,77,68,36,83,88,77,71,23,46,40,48,50,44,69,44,78,45,49,53,94,63,70,45,69,71,52,50,54,49,50,52,51,50,33,45,74,76,57,32,73,43,79,46,80,48,43,71,93,60,130

pLDDT: mean 92.71, std 8.75, range [45.19, 98.5]

Foldseek 3Di:
DPPPQFAWEKEWEAEQFKIKIWIATPPPRDTQWIFIDGQQCPDPVGRVVRRVVNVVCRCVVRVNDPVRYPYYHYHYCVVVVCLLVLVDFQEEEEEEEADDPRLVVSLVVSDDQWAQNDPVVRRTRHYHYHYDYPVRDDPVVVVVSVVVCVVVPGPYYDYDYDPDD

Radius of gyration: 23.9 Å; Cα contacts (8 Å, |Δi|>4): 303; chains: 1; bounding box: 62×28×62 Å

Nearest PDB structures (foldseek):
  7nie-assembly1_B  TM=6.800E-01  e=4.957E-04  Sus scrofa
  3p4i-assembly1_A  TM=3.988E-01  e=6.217E-03  Mycobacterium avium
  4iz9-assembly1_A-2  TM=4.097E-01  e=1.225E-02  Mycobacterium avium 104
  7o24-assembly1_B  TM=3.885E-01  e=7.957E-03  White-tufted-ear marmoset simian foamy virus
  7o7z-assembly1_An  TM=3.653E-01  e=8.464E-03  Oryctolagus cuniculus